Protein AF-A0A1X6PJR2-F1 (afdb_monomer_lite)

Structure (mmCIF, N/CA/C/O backbone):
data_AF-A0A1X6PJR2-F1
#
_entry.id   AF-A0A1X6PJR2-F1
#
loop_
_atom_site.group_PDB
_atom_site.id
_atom_site.type_symbol
_atom_site.label_atom_id
_atom_site.label_alt_id
_atom_site.label_comp_id
_atom_site.label_asym_id
_atom_site.label_entity_id
_atom_site.label_seq_id
_atom_site.pdbx_PDB_ins_code
_atom_site.Cartn_x
_atom_site.Cartn_y
_atom_site.Cartn_z
_atom_site.occupancy
_atom_site.B_iso_or_equiv
_atom_site.auth_seq_id
_atom_site.auth_comp_id
_atom_site.auth_asym_id
_atom_site.auth_atom_id
_atom_site.pdbx_PDB_model_num
ATOM 1 N N . MET A 1 1 ? 1.455 1.646 -9.085 1.00 93.12 1 MET A N 1
ATOM 2 C CA . MET A 1 1 ? 1.449 0.748 -7.911 1.00 93.12 1 MET A CA 1
ATOM 3 C C . MET A 1 1 ? 1.241 1.610 -6.684 1.00 93.12 1 MET A C 1
ATOM 5 O O . MET A 1 1 ? 1.848 2.674 -6.626 1.00 93.12 1 MET A O 1
ATOM 9 N N . PHE A 1 2 ? 0.366 1.206 -5.767 1.00 94.25 2 PHE A N 1
ATOM 10 C CA . PHE A 1 2 ? 0.092 1.955 -4.541 1.00 94.25 2 PHE A CA 1
ATOM 11 C C . PHE A 1 2 ? 0.668 1.202 -3.341 1.00 94.25 2 PHE A C 1
ATOM 13 O O . PHE A 1 2 ? 0.555 -0.022 -3.284 1.00 94.25 2 PHE A O 1
ATOM 20 N N . VAL A 1 3 ? 1.318 1.923 -2.427 1.00 93.50 3 VAL A N 1
ATOM 21 C CA . VAL A 1 3 ? 1.969 1.358 -1.240 1.00 93.50 3 VAL A CA 1
ATOM 22 C C . VAL A 1 3 ? 1.562 2.137 0.004 1.00 93.50 3 VAL A C 1
ATOM 24 O O . VAL A 1 3 ? 1.641 3.366 0.016 1.00 93.50 3 VAL A O 1
ATOM 27 N N . LYS A 1 4 ? 1.191 1.428 1.068 1.00 90.94 4 LYS A N 1
ATOM 28 C CA . LYS A 1 4 ? 0.808 1.980 2.373 1.00 90.94 4 LYS A CA 1
ATOM 29 C C . LYS A 1 4 ? 1.454 1.135 3.473 1.00 90.94 4 LYS A C 1
ATOM 31 O O . LYS A 1 4 ? 1.311 -0.073 3.432 1.00 90.94 4 LYS A O 1
ATOM 36 N N . GLU A 1 5 ? 2.208 1.738 4.400 1.00 87.12 5 GLU A N 1
ATOM 37 C CA . GLU A 1 5 ? 2.883 1.006 5.510 1.00 87.12 5 GLU A CA 1
ATOM 38 C C . GLU A 1 5 ? 3.802 -0.142 5.062 1.00 87.12 5 GLU A C 1
ATOM 40 O O . GLU A 1 5 ? 3.939 -1.158 5.734 1.00 87.12 5 GLU A O 1
ATOM 45 N N . ASP A 1 6 ? 4.415 0.003 3.886 1.00 91.06 6 ASP A N 1
ATOM 46 C CA . ASP A 1 6 ? 5.194 -1.049 3.218 1.00 91.06 6 ASP A CA 1
ATOM 47 C C . ASP A 1 6 ? 4.353 -2.230 2.699 1.00 91.06 6 ASP A C 1
ATOM 49 O O . ASP A 1 6 ? 4.885 -3.294 2.395 1.00 91.06 6 ASP A O 1
ATOM 53 N N . LEU A 1 7 ? 3.046 -2.042 2.538 1.00 92.19 7 LEU A N 1
ATOM 54 C CA . LEU A 1 7 ? 2.139 -2.989 1.902 1.00 92.19 7 LEU A CA 1
ATOM 55 C C . LEU A 1 7 ? 1.767 -2.493 0.508 1.00 92.19 7 LEU A C 1
ATOM 57 O O . LEU A 1 7 ? 1.259 -1.384 0.334 1.00 92.19 7 LEU A O 1
ATOM 61 N N . ILE A 1 8 ? 2.042 -3.308 -0.504 1.00 94.69 8 ILE A N 1
ATOM 62 C CA . ILE A 1 8 ? 1.646 -3.071 -1.888 1.00 94.69 8 ILE A CA 1
ATOM 63 C C . ILE A 1 8 ? 0.186 -3.473 -2.020 1.00 94.69 8 ILE A C 1
ATOM 65 O O . ILE A 1 8 ? -0.159 -4.649 -1.907 1.00 94.69 8 ILE A O 1
ATOM 69 N N . ILE A 1 9 ? -0.662 -2.494 -2.305 1.00 93.62 9 ILE A N 1
ATOM 70 C CA . ILE A 1 9 ? -2.098 -2.705 -2.407 1.00 93.62 9 ILE A CA 1
ATOM 71 C C . ILE A 1 9 ? -2.444 -3.239 -3.806 1.00 93.62 9 ILE A C 1
ATOM 73 O O . ILE A 1 9 ? -2.111 -2.585 -4.808 1.00 93.62 9 ILE A O 1
ATOM 77 N N . PRO A 1 10 ? -3.095 -4.413 -3.916 1.00 92.81 10 PRO A N 1
ATOM 78 C CA . PRO A 1 10 ? -3.503 -4.952 -5.206 1.00 92.81 10 PRO A CA 1
ATOM 79 C C . PRO A 1 10 ? -4.565 -4.075 -5.878 1.00 92.81 10 PRO A C 1
ATOM 81 O O . PRO A 1 10 ? -5.478 -3.571 -5.234 1.00 92.81 10 PRO A O 1
ATOM 84 N N . THR A 1 11 ? -4.485 -3.931 -7.202 1.00 90.94 11 THR A N 1
ATOM 85 C CA . THR A 1 11 ? -5.360 -3.022 -7.969 1.00 90.94 11 THR A CA 1
ATOM 86 C C . THR A 1 11 ? -6.810 -3.489 -8.097 1.00 90.94 11 THR A C 1
ATOM 88 O O . THR A 1 11 ? -7.637 -2.731 -8.588 1.00 90.94 11 THR A O 1
ATOM 91 N N . HIS A 1 12 ? -7.109 -4.739 -7.735 1.00 92.12 12 HIS A N 1
ATOM 92 C CA . HIS A 1 12 ? -8.464 -5.292 -7.779 1.00 92.12 12 HIS A CA 1
ATOM 93 C C . HIS A 1 12 ? -9.263 -5.011 -6.500 1.00 92.12 12 HIS A C 1
ATOM 95 O O . HIS A 1 12 ? -10.469 -5.231 -6.499 1.00 92.12 12 HIS A O 1
ATOM 101 N N . TYR A 1 13 ? -8.615 -4.523 -5.437 1.00 91.31 13 TYR A N 1
ATOM 102 C CA . TYR A 1 13 ? -9.307 -4.076 -4.234 1.00 91.31 13 TYR A CA 1
ATOM 103 C C . TYR A 1 13 ? -9.725 -2.617 -4.359 1.00 91.31 13 TYR A C 1
ATOM 105 O O . TYR A 1 13 ? -8.959 -1.761 -4.810 1.00 91.31 13 TYR A O 1
ATOM 113 N N . SER A 1 14 ? -10.946 -2.335 -3.923 1.00 90.69 14 SER A N 1
ATOM 114 C CA . SER A 1 14 ? -11.480 -0.983 -3.819 1.00 90.69 14 SER A CA 1
ATOM 115 C C . SER A 1 14 ? -11.240 -0.393 -2.426 1.00 90.69 14 SER A C 1
ATOM 117 O O . SER A 1 14 ? -11.002 -1.115 -1.464 1.00 90.69 14 SER A O 1
ATOM 119 N N . PHE A 1 15 ? -11.369 0.928 -2.269 1.00 86.31 15 PHE A N 1
ATOM 120 C CA . PHE A 1 15 ? -11.358 1.539 -0.931 1.00 86.31 15 PHE A CA 1
ATOM 121 C C . PHE A 1 15 ? -12.463 0.984 -0.023 1.00 86.31 15 PHE A C 1
ATOM 123 O O . PHE A 1 15 ? -12.234 0.778 1.165 1.00 86.31 15 PHE A O 1
ATOM 130 N N . HIS A 1 16 ? -13.628 0.663 -0.592 1.00 88.31 16 HIS A N 1
ATOM 131 C CA . HIS A 1 16 ? -14.744 0.059 0.131 1.00 88.31 16 HIS A CA 1
ATOM 132 C C . HIS A 1 16 ? -14.366 -1.287 0.770 1.00 88.31 16 HIS A C 1
ATOM 134 O O . HIS A 1 16 ? -14.736 -1.557 1.911 1.00 88.31 16 HIS A O 1
ATOM 140 N N . ASP A 1 17 ? -13.567 -2.102 0.076 1.00 89.38 17 ASP A N 1
ATOM 141 C CA . ASP A 1 17 ? -13.074 -3.379 0.596 1.00 89.38 17 ASP A CA 1
ATOM 142 C C . ASP A 1 17 ? -12.245 -3.227 1.872 1.00 89.38 17 ASP A C 1
ATOM 144 O O . ASP A 1 17 ? -12.331 -4.082 2.754 1.00 89.38 17 ASP A O 1
ATOM 148 N N . PHE A 1 18 ? -11.461 -2.152 1.970 1.00 87.31 18 PHE A N 1
ATOM 149 C CA . PHE A 1 18 ? -10.634 -1.858 3.140 1.00 87.31 18 PHE A CA 1
ATOM 150 C C . PHE A 1 18 ? -11.453 -1.292 4.300 1.00 87.31 18 PHE A C 1
ATOM 152 O O . PHE A 1 18 ? -11.172 -1.625 5.450 1.00 87.31 18 PHE A O 1
ATOM 159 N N . VAL A 1 19 ? -12.478 -0.485 4.001 1.00 85.56 19 VAL A N 1
ATOM 160 C CA . VAL A 1 19 ? -13.410 0.065 4.998 1.00 85.56 19 VAL A CA 1
ATOM 161 C C . VAL A 1 19 ? -14.184 -1.063 5.681 1.00 85.56 19 VAL A C 1
ATOM 163 O O . VAL A 1 19 ? -14.136 -1.191 6.901 1.00 85.56 19 VAL A O 1
ATOM 166 N N . VAL A 1 20 ? -14.861 -1.917 4.904 1.00 86.62 20 VAL A N 1
ATOM 167 C CA . VAL A 1 20 ? -15.730 -2.977 5.448 1.00 86.62 20 VAL A CA 1
ATOM 168 C C . VAL A 1 20 ? -14.936 -4.007 6.248 1.00 86.62 20 VAL A C 1
ATOM 170 O O . VAL A 1 20 ? -15.409 -4.487 7.274 1.00 86.62 20 VAL A O 1
ATOM 173 N N . ARG A 1 21 ? -13.719 -4.338 5.803 1.00 83.62 21 ARG A N 1
ATOM 174 C CA . ARG A 1 21 ? -12.857 -5.312 6.486 1.00 83.62 21 ARG A CA 1
ATOM 175 C C . ARG A 1 21 ? -12.106 -4.737 7.686 1.00 83.62 21 ARG A C 1
ATOM 177 O O . ARG A 1 21 ? -11.401 -5.498 8.338 1.00 83.62 21 ARG A O 1
ATOM 184 N N . GLN A 1 22 ? -12.205 -3.429 7.944 1.00 82.38 22 GLN A N 1
ATOM 185 C CA . GLN A 1 22 ? -11.356 -2.733 8.919 1.00 82.38 22 GLN A CA 1
ATOM 186 C C . GLN A 1 22 ? -9.884 -3.130 8.740 1.00 82.38 22 GLN A C 1
ATOM 188 O O . GLN A 1 22 ? -9.214 -3.561 9.680 1.00 82.38 22 GLN A O 1
ATOM 193 N N . ALA A 1 23 ? -9.415 -3.074 7.488 1.00 84.50 23 ALA A N 1
ATOM 194 C CA . ALA A 1 23 ? -8.130 -3.639 7.102 1.00 84.50 23 ALA A CA 1
ATOM 195 C C . ALA A 1 23 ? -7.014 -3.120 8.012 1.00 84.50 23 ALA A C 1
ATOM 197 O O . ALA A 1 23 ? -6.894 -1.914 8.231 1.00 84.50 23 ALA A O 1
ATOM 198 N N . ARG A 1 24 ? -6.189 -4.033 8.528 1.00 83.38 24 ARG A N 1
ATOM 199 C CA . ARG A 1 24 ? -5.054 -3.701 9.391 1.00 83.38 24 ARG A CA 1
ATOM 200 C C . ARG A 1 24 ? -3.752 -3.851 8.615 1.00 83.38 24 ARG A C 1
ATOM 202 O O . ARG A 1 24 ? -3.618 -4.746 7.782 1.00 83.38 24 ARG A O 1
ATOM 209 N N . GLY A 1 25 ? -2.837 -2.925 8.852 1.00 84.50 25 GLY A N 1
ATOM 210 C CA . GLY A 1 25 ? -1.458 -2.967 8.403 1.00 84.50 25 GLY A CA 1
ATOM 211 C C . GLY A 1 25 ? -0.519 -3.284 9.560 1.00 84.50 25 GLY A C 1
ATOM 212 O O . GLY A 1 25 ? -0.937 -3.741 10.623 1.00 84.50 25 GLY A O 1
ATOM 213 N N . LYS A 1 26 ? 0.773 -3.026 9.355 1.00 80.94 26 LYS A N 1
ATOM 214 C CA . LYS A 1 26 ? 1.833 -3.374 10.316 1.00 80.94 26 LYS A CA 1
ATOM 215 C C . LYS A 1 26 ? 1.775 -2.542 11.601 1.00 80.94 26 LYS A C 1
ATOM 217 O O . LYS A 1 26 ? 2.290 -2.965 12.630 1.00 80.94 26 LYS A O 1
ATOM 222 N N . SER A 1 27 ? 1.168 -1.363 11.556 1.00 75.62 27 SER A N 1
ATOM 223 C CA . SER A 1 27 ? 1.131 -0.409 12.671 1.00 75.62 27 SER A CA 1
ATOM 224 C C . SER A 1 27 ? -0.270 -0.172 13.237 1.00 75.62 27 SER A C 1
ATOM 226 O O . SER A 1 27 ? -0.429 0.687 14.096 1.00 75.62 27 SER A O 1
ATOM 228 N N . GLY A 1 28 ? -1.289 -0.916 12.792 1.00 77.38 28 GLY A N 1
ATOM 229 C CA . GLY A 1 28 ? -2.675 -0.713 13.224 1.00 77.38 28 GLY A CA 1
ATOM 230 C C . GLY A 1 28 ? -3.647 -0.663 12.045 1.00 77.38 28 GLY A C 1
ATOM 231 O O . GLY A 1 28 ? -3.439 -1.378 11.067 1.00 77.38 28 GLY A O 1
ATOM 232 N N . PRO A 1 29 ? -4.746 0.107 12.119 1.00 82.38 29 PRO A N 1
ATOM 233 C CA . PRO A 1 29 ? -5.654 0.288 10.988 1.00 82.38 29 PRO A CA 1
ATOM 234 C C . PRO A 1 29 ? -4.909 0.816 9.755 1.00 82.38 29 PRO A C 1
ATOM 236 O O . PRO A 1 29 ? -4.272 1.865 9.805 1.00 82.38 29 PRO A O 1
ATOM 239 N N . LEU A 1 30 ? -5.018 0.105 8.630 1.00 84.12 30 LEU A N 1
ATOM 240 C CA . LEU A 1 30 ? -4.361 0.464 7.370 1.00 84.12 30 LEU A CA 1
ATOM 241 C C . LEU A 1 30 ? -4.894 1.791 6.824 1.00 84.12 30 LEU A C 1
ATOM 243 O O . LEU A 1 30 ? -4.199 2.518 6.123 1.00 84.12 30 LEU A O 1
ATOM 247 N N . PHE A 1 31 ? -6.139 2.120 7.136 1.00 82.00 31 PHE A N 1
ATOM 248 C CA . PHE A 1 31 ? -6.727 3.415 6.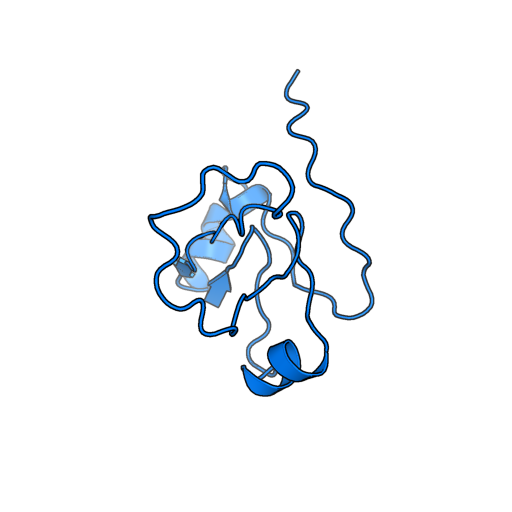855 1.00 82.00 31 PHE A CA 1
ATOM 249 C C . PHE A 1 31 ? -7.619 3.800 8.022 1.00 82.00 31 PHE A C 1
ATOM 251 O O . PHE A 1 31 ? -8.386 2.983 8.526 1.00 82.00 31 PHE A O 1
ATOM 258 N N . THR A 1 32 ? -7.547 5.063 8.410 1.00 76.19 32 THR A N 1
ATOM 259 C CA . THR A 1 32 ? -8.499 5.679 9.327 1.00 76.19 32 THR A CA 1
ATOM 260 C C . THR A 1 32 ? -9.462 6.514 8.501 1.00 76.19 32 THR A C 1
ATOM 262 O O . THR A 1 32 ? -9.059 7.511 7.900 1.00 76.19 32 THR A O 1
ATOM 265 N N . PHE A 1 33 ? -10.716 6.079 8.430 1.00 74.19 33 PHE A N 1
ATOM 266 C CA . PHE A 1 33 ? -11.776 6.799 7.718 1.00 74.19 33 PHE A CA 1
ATOM 267 C C . PHE A 1 33 ? -12.692 7.584 8.658 1.00 74.19 33 PHE A C 1
ATOM 269 O O . PHE A 1 33 ? -13.584 8.287 8.188 1.00 74.19 33 PHE A O 1
ATOM 276 N N . ASP A 1 34 ? -12.471 7.471 9.967 1.00 70.00 34 ASP A N 1
ATOM 277 C CA . ASP A 1 34 ? -13.257 8.182 10.961 1.00 70.00 34 ASP A CA 1
ATOM 278 C C . ASP A 1 34 ? -13.026 9.688 10.848 1.00 70.00 34 ASP A C 1
ATOM 280 O O . ASP A 1 34 ? -11.894 10.172 10.743 1.00 70.00 34 ASP A O 1
ATOM 284 N N . VAL A 1 35 ? -14.126 10.439 10.886 1.00 59.91 35 VAL A N 1
ATOM 285 C CA . VAL A 1 35 ? -14.080 11.890 11.038 1.00 59.91 35 VAL A CA 1
ATOM 286 C C . VAL A 1 35 ? -13.758 12.158 12.497 1.00 59.91 35 VAL A C 1
ATOM 288 O O . VAL A 1 35 ? -14.641 12.192 13.351 1.00 59.91 35 VAL A O 1
ATOM 291 N N . VAL A 1 36 ? -12.476 12.320 12.796 1.00 59.94 36 VAL A N 1
ATOM 292 C CA . VAL A 1 36 ? -12.078 12.897 14.075 1.00 59.94 36 VAL A CA 1
ATOM 293 C C . VAL A 1 36 ? -12.390 14.389 13.975 1.00 59.94 36 VAL A C 1
ATOM 295 O O . VAL A 1 36 ? -11.704 15.113 13.254 1.00 59.94 36 VAL A O 1
ATOM 298 N N . GLU A 1 37 ? -13.453 14.856 14.637 1.00 52.47 37 GLU A N 1
ATOM 299 C CA . GLU A 1 37 ? -13.640 16.292 14.870 1.00 52.47 37 GLU A CA 1
ATOM 300 C C . GLU A 1 37 ? -12.378 16.792 15.575 1.00 52.47 37 GLU A C 1
ATOM 302 O O . GLU A 1 37 ? -12.055 16.289 16.639 1.00 52.47 37 GLU A O 1
ATOM 307 N N . ASP A 1 38 ? -11.628 17.687 14.933 1.00 45.12 38 ASP A N 1
ATOM 308 C CA . ASP A 1 38 ? -10.290 18.191 15.288 1.00 45.12 38 ASP A CA 1
ATOM 309 C C . ASP A 1 38 ? -10.029 18.260 16.824 1.00 45.12 38 ASP A C 1
ATOM 311 O O . ASP A 1 38 ? -10.170 19.310 17.456 1.00 45.12 38 ASP A O 1
ATOM 315 N N . VAL A 1 39 ? -9.643 17.141 17.467 1.00 50.94 39 VAL A N 1
ATOM 316 C CA . VAL A 1 39 ? -9.351 17.073 18.914 1.00 50.94 39 VAL A CA 1
ATOM 317 C C . VAL A 1 39 ? -7.941 17.610 19.138 1.00 50.94 39 VAL A C 1
ATOM 319 O O . VAL A 1 39 ? -7.000 16.893 19.461 1.00 50.94 39 VAL A O 1
ATOM 322 N N . ARG A 1 40 ? -7.772 18.920 18.975 1.00 52.31 40 ARG A N 1
ATOM 323 C CA . ARG A 1 40 ? -6.547 19.630 19.376 1.00 52.31 40 ARG A CA 1
ATOM 324 C C . ARG A 1 40 ? -6.504 19.944 20.876 1.00 52.31 40 ARG A C 1
ATOM 326 O O . ARG A 1 40 ? -5.679 20.748 21.297 1.00 52.31 40 ARG A O 1
ATOM 333 N N . LEU A 1 41 ? -7.398 19.363 21.680 1.00 52.38 41 LEU A N 1
ATOM 334 C CA . LEU A 1 41 ? -7.697 19.860 23.029 1.00 52.38 41 LEU A CA 1
ATOM 335 C C . LEU A 1 41 ? -7.464 18.890 24.187 1.00 52.38 41 LEU A C 1
ATOM 337 O O . LEU A 1 41 ? -7.514 19.336 25.329 1.00 52.38 41 LEU A O 1
ATOM 341 N N . LEU A 1 42 ? -7.141 17.619 23.957 1.00 49.69 42 LEU A N 1
ATOM 342 C CA . LEU A 1 42 ? -6.819 16.705 25.052 1.00 49.69 42 LEU A CA 1
ATOM 343 C C . LEU A 1 42 ? -5.587 15.887 24.679 1.00 49.69 42 LEU A C 1
ATOM 345 O O . LEU A 1 42 ? -5.610 15.086 23.751 1.00 49.69 42 LEU A O 1
ATOM 349 N N . ASN A 1 43 ? -4.495 16.115 25.409 1.00 52.19 43 ASN A N 1
ATOM 350 C 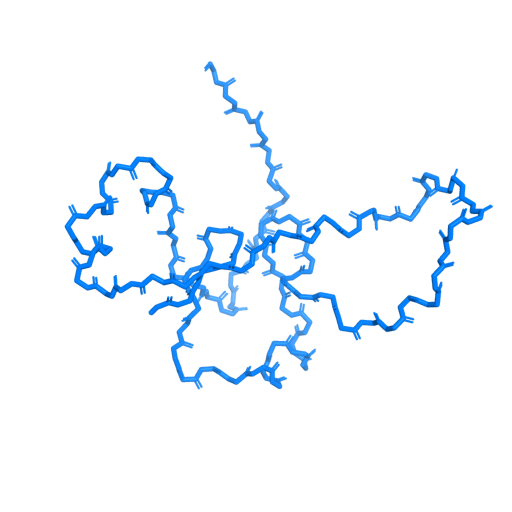CA . ASN A 1 43 ? -3.305 15.266 25.410 1.00 52.19 43 ASN A CA 1
ATOM 351 C C . ASN A 1 43 ? -3.658 13.955 26.144 1.00 52.19 43 ASN A C 1
ATOM 353 O O . ASN A 1 43 ? -3.162 13.677 27.233 1.00 52.19 43 ASN A O 1
ATOM 357 N N . ASP A 1 44 ? -4.611 13.202 25.599 1.00 53.66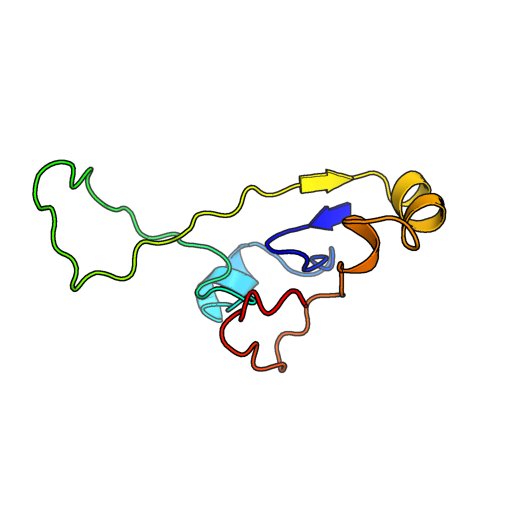 44 ASP A N 1
ATOM 358 C CA . ASP A 1 44 ? -5.065 11.942 26.166 1.00 53.66 44 ASP A CA 1
ATOM 359 C C . ASP A 1 44 ? -4.206 10.805 25.608 1.00 53.66 44 ASP A C 1
ATOM 361 O O . ASP A 1 44 ? -4.327 10.408 24.450 1.00 53.66 44 ASP A O 1
ATOM 365 N N . ALA A 1 45 ? -3.298 10.303 26.443 1.00 54.81 45 ALA A N 1
ATOM 366 C CA . ALA A 1 45 ? -2.394 9.209 26.101 1.00 54.81 45 ALA A CA 1
ATOM 367 C C . ALA A 1 45 ? -3.091 7.833 26.031 1.00 54.81 45 ALA A C 1
ATOM 369 O O . ALA A 1 45 ? -2.427 6.848 25.713 1.00 54.81 45 ALA A O 1
ATOM 370 N N . SER A 1 46 ? -4.393 7.744 26.341 1.00 58.50 46 SER A N 1
ATOM 371 C CA . SER A 1 46 ? -5.174 6.504 26.220 1.00 58.50 46 SER A CA 1
ATOM 372 C C . SER A 1 46 ? -5.694 6.240 24.803 1.00 58.50 46 SER A C 1
ATOM 374 O O . SER A 1 46 ? -6.070 5.110 24.490 1.00 58.50 46 SER A O 1
ATOM 376 N N . VAL A 1 47 ? -5.687 7.255 23.933 1.00 55.22 47 VAL A N 1
ATOM 377 C CA . VAL A 1 47 ? -6.105 7.127 22.535 1.00 55.22 47 VAL A CA 1
ATOM 378 C C . VAL A 1 47 ? -4.901 6.691 21.706 1.00 55.22 47 VAL A C 1
ATOM 380 O O . VAL A 1 47 ? -3.897 7.405 21.645 1.00 55.22 47 VAL A O 1
ATOM 383 N N . GLU A 1 48 ? -4.990 5.527 21.052 1.00 54.03 48 GLU A N 1
ATOM 384 C CA . GLU A 1 48 ? -3.993 5.120 20.058 1.00 54.03 48 GLU A CA 1
ATOM 385 C C . GLU A 1 48 ? -3.863 6.235 19.016 1.00 54.03 48 GLU A C 1
ATOM 387 O O . GLU A 1 48 ? -4.789 6.529 18.256 1.00 54.03 48 GLU A O 1
ATOM 392 N N . LYS A 1 49 ? -2.706 6.900 19.004 1.00 53.34 49 LYS A N 1
ATOM 393 C CA . LYS A 1 49 ? -2.394 7.919 18.011 1.00 53.34 49 LYS A CA 1
ATOM 394 C C . LYS A 1 49 ? -2.370 7.214 16.660 1.00 53.34 49 LYS A C 1
ATOM 396 O O . LYS A 1 49 ? -1.479 6.408 16.410 1.00 53.34 49 LYS A O 1
ATOM 401 N N . ALA A 1 50 ? -3.363 7.487 15.819 1.00 56.34 50 ALA A N 1
ATOM 402 C CA . ALA A 1 50 ? -3.429 6.939 14.474 1.00 56.34 50 ALA A CA 1
ATOM 403 C C . ALA A 1 50 ? -2.234 7.466 13.671 1.00 56.34 50 ALA A C 1
ATOM 405 O O . ALA A 1 50 ? -2.272 8.580 13.144 1.00 56.34 50 ALA A O 1
ATOM 406 N N . ASP A 1 51 ? -1.141 6.704 13.638 1.00 56.47 51 ASP A N 1
ATOM 407 C CA . ASP A 1 51 ? 0.046 7.071 12.879 1.00 56.47 51 ASP A CA 1
ATOM 408 C C . ASP A 1 51 ? -0.300 6.947 11.392 1.00 56.47 51 ASP A C 1
ATOM 410 O O . ASP A 1 51 ? -0.299 5.872 10.785 1.00 56.47 51 ASP A O 1
ATOM 414 N N . ALA A 1 52 ? -0.743 8.059 10.810 1.00 65.06 52 ALA A N 1
ATOM 415 C CA . ALA A 1 52 ? -1.221 8.103 9.443 1.00 65.06 52 ALA A CA 1
ATOM 416 C C . ALA A 1 52 ? -0.025 8.009 8.488 1.00 65.06 52 ALA A C 1
ATOM 418 O O . ALA A 1 52 ? 0.473 9.009 7.970 1.00 65.06 52 ALA A O 1
ATOM 419 N N . HIS A 1 53 ? 0.450 6.790 8.223 1.00 76.69 53 HIS A N 1
ATOM 420 C CA . HIS A 1 53 ? 1.519 6.591 7.249 1.00 76.69 53 HIS A CA 1
ATOM 421 C C . HIS A 1 53 ? 1.074 7.071 5.864 1.00 76.69 53 HIS A C 1
ATOM 423 O O . HIS A 1 53 ? 0.043 6.629 5.348 1.00 76.69 53 HIS A O 1
ATOM 429 N N . ALA A 1 54 ? 1.868 7.939 5.241 1.00 83.25 54 ALA A N 1
ATOM 430 C CA . ALA A 1 54 ? 1.558 8.462 3.918 1.00 83.25 54 ALA A CA 1
ATOM 431 C C . ALA A 1 54 ? 1.477 7.341 2.867 1.00 83.25 54 ALA A C 1
ATOM 433 O O . ALA A 1 54 ? 2.336 6.452 2.803 1.00 83.25 54 ALA A O 1
ATOM 434 N N . GLY A 1 55 ? 0.456 7.417 2.012 1.00 89.62 55 GLY A N 1
ATOM 435 C CA . GLY A 1 55 ? 0.362 6.587 0.817 1.00 89.62 55 GLY A CA 1
ATOM 436 C C . GLY A 1 55 ? 1.414 6.998 -0.213 1.00 89.62 55 GLY A C 1
ATOM 437 O O . GLY A 1 55 ? 1.655 8.184 -0.434 1.00 89.62 55 GLY A O 1
ATOM 438 N N . LYS A 1 56 ? 2.044 6.017 -0.857 1.00 93.00 56 LYS A N 1
ATOM 439 C CA . LYS A 1 56 ? 3.063 6.218 -1.893 1.00 93.00 56 LYS A CA 1
ATOM 440 C C . LYS A 1 56 ? 2.537 5.680 -3.219 1.00 93.00 56 LYS A C 1
ATOM 442 O O . LYS A 1 56 ? 2.001 4.573 -3.279 1.00 93.00 56 LYS A O 1
ATOM 447 N N . VAL A 1 57 ? 2.729 6.440 -4.294 1.00 94.44 57 VAL A N 1
ATOM 448 C CA . VAL A 1 57 ? 2.418 6.010 -5.664 1.00 94.44 57 VAL A CA 1
ATOM 449 C C . VAL A 1 57 ? 3.721 5.860 -6.428 1.00 94.44 57 VAL A C 1
ATOM 451 O O . VAL A 1 57 ? 4.542 6.770 -6.458 1.00 94.44 57 VAL A O 1
ATOM 454 N N . VAL A 1 58 ? 3.915 4.689 -7.026 1.00 94.31 58 VAL A N 1
ATOM 455 C CA . VAL A 1 58 ? 5.171 4.320 -7.679 1.00 94.31 58 VAL A CA 1
ATOM 456 C C . VAL A 1 58 ? 4.892 3.601 -8.993 1.00 94.31 58 VAL A C 1
ATOM 458 O O . VAL A 1 58 ? 3.951 2.804 -9.100 1.00 94.31 58 VAL A O 1
ATOM 461 N N . GLU A 1 59 ? 5.717 3.847 -10.007 1.00 96.38 59 GLU A N 1
ATOM 462 C CA . GLU A 1 59 ? 5.665 3.086 -11.252 1.00 96.38 59 GLU A CA 1
ATOM 463 C C . GLU A 1 59 ? 6.068 1.621 -11.039 1.00 96.38 59 GLU A C 1
ATOM 465 O O . GLU A 1 59 ? 7.058 1.319 -10.371 1.00 96.38 59 GLU A O 1
ATOM 470 N N . ARG A 1 60 ? 5.350 0.690 -11.684 1.00 94.12 60 ARG A N 1
ATOM 471 C CA . ARG A 1 60 ? 5.686 -0.744 -11.615 1.00 94.12 60 ARG A CA 1
ATOM 472 C C . ARG A 1 60 ? 7.108 -1.017 -12.122 1.00 94.12 60 ARG A C 1
ATOM 474 O O . ARG A 1 60 ? 7.854 -1.737 -11.468 1.00 94.12 60 ARG A O 1
ATOM 481 N N . ARG A 1 61 ? 7.503 -0.372 -13.228 1.00 96.88 61 ARG A N 1
ATOM 482 C CA . ARG A 1 61 ? 8.845 -0.505 -13.821 1.00 96.88 61 ARG A CA 1
ATOM 483 C C . ARG A 1 61 ? 9.955 -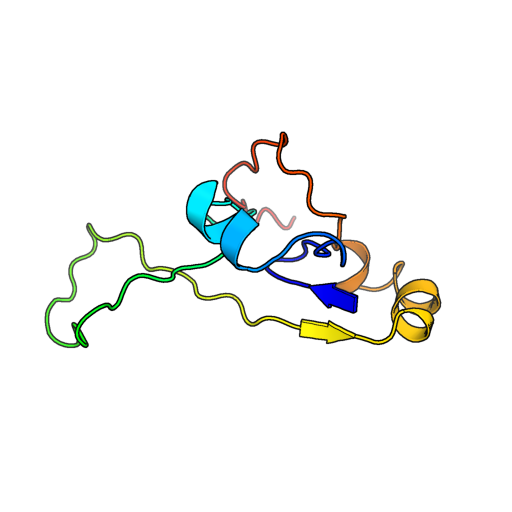0.047 -12.877 1.00 96.88 61 ARG A C 1
ATOM 485 O O . ARG A 1 61 ? 11.009 -0.675 -12.825 1.00 96.88 61 ARG A O 1
ATOM 492 N N . TRP A 1 62 ? 9.727 1.036 -12.134 1.00 96.06 62 TRP A N 1
ATOM 493 C CA . TRP A 1 62 ? 10.680 1.493 -11.126 1.00 96.06 62 TRP A CA 1
ATOM 494 C C . TRP A 1 62 ? 10.797 0.471 -9.994 1.00 96.06 62 TRP A C 1
ATOM 496 O O . TRP A 1 62 ? 11.910 0.107 -9.620 1.00 96.06 62 TRP A O 1
ATOM 506 N N . TYR A 1 63 ? 9.671 -0.042 -9.491 1.00 96.06 63 TYR A N 1
ATOM 507 C CA . TYR A 1 63 ? 9.679 -0.997 -8.383 1.00 96.06 63 TYR A CA 1
ATOM 508 C C . TYR A 1 63 ? 10.412 -2.291 -8.742 1.00 96.06 63 TYR A C 1
ATOM 510 O O . TYR A 1 63 ? 11.288 -2.713 -7.998 1.00 96.06 63 TYR A O 1
ATOM 518 N N . GLU A 1 64 ? 10.136 -2.881 -9.904 1.00 95.88 64 GLU A N 1
ATOM 519 C CA . GLU A 1 64 ? 10.798 -4.117 -10.346 1.00 95.88 64 GLU A CA 1
ATOM 520 C C . GLU A 1 64 ? 12.328 -3.987 -10.378 1.00 95.88 64 GLU A C 1
ATOM 522 O O . GLU A 1 64 ? 13.031 -4.919 -9.991 1.00 95.88 64 GLU A O 1
ATOM 527 N N . ARG A 1 65 ? 12.845 -2.812 -10.763 1.00 97.19 65 ARG A N 1
ATOM 528 C CA . ARG A 1 65 ? 14.287 -2.527 -10.782 1.00 97.19 65 ARG A CA 1
ATOM 529 C C . ARG A 1 65 ? 14.863 -2.240 -9.398 1.00 97.19 65 ARG A C 1
ATOM 531 O O . ARG A 1 65 ? 16.004 -2.601 -9.148 1.00 97.19 65 ARG A O 1
ATOM 538 N N . ASN A 1 66 ? 14.101 -1.606 -8.506 1.00 96.81 66 ASN A N 1
ATOM 539 C CA . ASN A 1 66 ? 14.605 -1.067 -7.235 1.00 96.81 66 ASN A CA 1
ATOM 540 C C . ASN A 1 66 ? 14.149 -1.854 -5.994 1.00 96.81 66 ASN A C 1
ATOM 542 O O . ASN A 1 66 ? 14.555 -1.518 -4.888 1.00 96.81 66 ASN A O 1
ATOM 546 N N . ARG A 1 67 ? 13.360 -2.929 -6.142 1.00 94.75 67 ARG A N 1
ATOM 547 C CA . ARG A 1 67 ? 12.829 -3.743 -5.025 1.00 94.75 67 ARG A CA 1
ATOM 548 C C . ARG A 1 67 ? 13.885 -4.414 -4.144 1.00 94.75 67 ARG A C 1
ATOM 550 O O . ARG A 1 67 ? 13.529 -5.037 -3.160 1.00 94.75 67 ARG A O 1
ATOM 557 N N . HIS A 1 68 ? 15.160 -4.349 -4.507 1.00 95.50 68 HIS A N 1
ATOM 558 C CA . HIS A 1 68 ? 16.268 -4.862 -3.700 1.00 95.50 68 HIS A CA 1
ATOM 559 C C . HIS A 1 68 ? 16.895 -3.778 -2.802 1.00 95.50 68 HIS A C 1
ATOM 561 O O . HIS A 1 68 ? 17.701 -4.094 -1.933 1.00 95.50 68 HIS A O 1
ATOM 567 N N . ILE A 1 69 ? 16.517 -2.509 -2.988 1.00 95.56 69 ILE A N 1
ATOM 568 C CA . ILE A 1 69 ? 17.059 -1.346 -2.279 1.00 95.56 69 ILE A CA 1
ATOM 569 C C . ILE A 1 69 ? 16.054 -0.886 -1.218 1.00 95.56 69 ILE A C 1
ATOM 571 O O . ILE A 1 69 ? 14.841 -0.889 -1.439 1.00 95.56 69 ILE A O 1
ATOM 575 N N . PHE A 1 70 ? 16.551 -0.468 -0.056 1.00 92.69 70 PHE A N 1
ATOM 576 C CA . PHE A 1 70 ? 15.722 0.117 0.997 1.00 92.69 70 PHE A CA 1
ATOM 577 C C . PHE A 1 70 ? 15.117 1.470 0.548 1.00 92.69 70 PHE A C 1
ATOM 579 O O . PHE A 1 70 ? 15.836 2.274 -0.045 1.00 92.69 70 PHE A O 1
ATOM 586 N N . PRO A 1 71 ? 13.828 1.771 0.826 1.00 91.88 71 PRO A N 1
ATOM 587 C CA . PRO A 1 71 ? 12.862 0.979 1.599 1.00 91.88 71 PRO A CA 1
ATOM 588 C C . PRO A 1 71 ? 12.041 -0.026 0.774 1.00 91.88 71 PRO A C 1
ATOM 590 O O . PRO A 1 71 ? 11.310 -0.820 1.357 1.00 91.88 71 PRO A O 1
ATOM 593 N N . ALA A 1 72 ? 12.149 -0.022 -0.561 1.00 93.75 72 ALA A N 1
ATOM 594 C CA . ALA A 1 72 ? 11.338 -0.869 -1.444 1.00 93.75 72 ALA A CA 1
ATOM 595 C C . ALA A 1 72 ? 11.520 -2.374 -1.188 1.00 93.75 72 ALA A C 1
ATOM 597 O O . ALA A 1 72 ? 10.599 -3.155 -1.425 1.00 93.75 72 ALA A O 1
ATOM 598 N N . SER A 1 73 ? 12.675 -2.773 -0.655 1.00 93.81 73 SER A N 1
ATOM 599 C CA . SER A 1 73 ? 12.959 -4.145 -0.225 1.00 93.81 73 SER A CA 1
ATOM 600 C C . SER A 1 73 ? 12.105 -4.652 0.933 1.00 93.81 73 SER A C 1
ATOM 602 O O . SER A 1 73 ? 11.984 -5.862 1.093 1.00 93.81 73 SER A O 1
ATOM 604 N N . ARG A 1 74 ? 11.476 -3.765 1.714 1.00 91.88 74 ARG A N 1
ATOM 605 C CA . ARG A 1 74 ? 10.528 -4.147 2.774 1.00 91.88 74 ARG A CA 1
ATOM 606 C C . ARG A 1 74 ? 9.087 -4.257 2.296 1.00 91.88 74 ARG A C 1
ATOM 608 O O . ARG A 1 74 ? 8.226 -4.669 3.074 1.00 91.88 74 ARG A O 1
ATOM 615 N N . TRP A 1 75 ? 8.815 -3.852 1.057 1.00 93.69 75 TRP A N 1
ATOM 616 C CA . TRP A 1 75 ? 7.455 -3.819 0.552 1.00 93.69 75 TRP A CA 1
ATOM 617 C C . TRP A 1 75 ? 6.970 -5.223 0.219 1.00 93.69 75 TRP A C 1
ATOM 619 O O . TRP A 1 75 ? 7.577 -5.915 -0.600 1.00 93.69 75 TRP A O 1
ATOM 629 N N . GLU A 1 76 ? 5.853 -5.616 0.818 1.00 92.50 76 GLU A N 1
ATOM 630 C CA . GLU A 1 76 ? 5.203 -6.906 0.596 1.00 92.50 76 GLU A CA 1
ATOM 631 C C . GLU A 1 76 ? 3.783 -6.703 0.051 1.00 92.50 76 GLU A C 1
ATOM 633 O O . GLU A 1 76 ? 3.166 -5.681 0.339 1.00 92.50 76 GLU A O 1
ATOM 638 N N . PRO A 1 77 ? 3.247 -7.611 -0.778 1.00 92.81 77 PRO A N 1
ATOM 639 C CA . PRO A 1 77 ? 1.848 -7.539 -1.185 1.00 92.81 77 PRO A CA 1
ATOM 640 C C . PRO A 1 77 ? 0.929 -7.626 0.037 1.00 92.81 77 PRO A C 1
ATOM 642 O O . PRO A 1 77 ? 1.160 -8.430 0.937 1.00 92.81 77 PRO A O 1
ATOM 645 N N . TRP A 1 78 ? -0.112 -6.794 0.054 1.00 92.31 78 TRP A N 1
ATOM 646 C CA . TRP A 1 78 ? -1.149 -6.885 1.072 1.00 92.31 78 TRP A CA 1
ATOM 647 C C . TRP A 1 78 ? -1.980 -8.153 0.867 1.00 92.31 78 TRP A C 1
ATOM 649 O O . TRP A 1 78 ? -2.533 -8.380 -0.212 1.00 92.31 78 TRP A O 1
ATOM 659 N N . ASP A 1 79 ? -2.064 -8.938 1.928 1.00 90.06 79 ASP A N 1
ATOM 660 C CA . ASP A 1 79 ? -2.909 -10.114 2.083 1.00 90.06 79 ASP A CA 1
ATOM 661 C C . ASP A 1 79 ? -4.026 -9.813 3.111 1.00 90.06 79 ASP A C 1
ATOM 663 O O . ASP A 1 79 ? -3.695 -9.352 4.212 1.00 90.06 79 ASP A O 1
ATOM 667 N N . PRO A 1 80 ? -5.317 -10.019 2.769 1.00 87.31 80 PRO A N 1
ATOM 668 C CA . PRO A 1 80 ? -6.447 -9.820 3.680 1.00 87.31 80 PRO A CA 1
ATOM 669 C C . PRO A 1 80 ? -6.496 -10.806 4.853 1.00 87.31 80 PRO A C 1
ATOM 671 O O . PRO A 1 80 ? -7.047 -10.455 5.895 1.00 87.31 80 PRO A O 1
ATOM 674 N N . ASP A 1 81 ? -5.952 -12.013 4.695 1.00 87.38 81 ASP A N 1
ATOM 675 C CA . ASP A 1 81 ? -6.050 -13.084 5.695 1.00 87.38 81 ASP A CA 1
ATOM 676 C C . ASP A 1 81 ? -4.853 -13.075 6.660 1.00 87.38 81 ASP A C 1
ATOM 678 O O . ASP A 1 81 ? -4.840 -13.766 7.682 1.00 87.38 81 ASP A O 1
ATOM 682 N N . LYS A 1 82 ? -3.835 -12.262 6.358 1.00 86.25 82 LYS A N 1
ATOM 683 C CA . LYS A 1 82 ? -2.644 -12.108 7.190 1.00 86.25 82 LYS A CA 1
ATOM 684 C C . LYS A 1 82 ? -2.934 -11.201 8.383 1.00 86.25 82 LYS A C 1
ATOM 686 O O . LYS A 1 82 ? -3.292 -10.034 8.238 1.00 86.25 82 LYS A O 1
ATOM 691 N N . VAL A 1 83 ? -2.676 -11.720 9.581 1.00 78.94 83 VAL A N 1
ATOM 692 C CA . VAL A 1 83 ? -2.611 -10.906 10.797 1.00 78.94 83 VAL A CA 1
ATOM 693 C C . VAL A 1 83 ? -1.247 -10.223 10.833 1.00 78.94 83 VAL A C 1
ATOM 695 O O . VAL A 1 83 ? -0.214 -10.874 10.981 1.00 78.94 83 VAL A O 1
ATOM 698 N N . TYR A 1 84 ? -1.236 -8.907 10.650 1.00 75.88 84 TYR A N 1
ATOM 699 C CA . TYR A 1 84 ? -0.027 -8.102 10.782 1.00 75.88 84 TYR A CA 1
ATOM 700 C C . TYR A 1 84 ? 0.200 -7.806 12.269 1.00 75.88 84 TYR A C 1
ATOM 702 O O . TYR A 1 84 ? -0.600 -7.116 12.901 1.00 75.88 84 TYR A O 1
ATOM 710 N N . GLU A 1 85 ? 1.257 -8.378 12.846 1.00 62.88 85 GLU A N 1
ATOM 711 C CA . GLU A 1 85 ? 1.671 -8.082 14.221 1.00 62.88 85 GLU A CA 1
ATOM 712 C C . GLU A 1 85 ? 2.206 -6.647 14.340 1.00 62.88 85 GLU A C 1
ATOM 714 O O . GLU A 1 85 ? 2.685 -6.070 13.360 1.00 62.88 85 GLU A O 1
ATOM 719 N N . GLN A 1 86 ? 2.131 -6.080 15.550 1.00 59.16 86 GLN A N 1
ATOM 720 C CA . GLN A 1 86 ? 2.613 -4.729 15.841 1.00 59.16 86 GLN A CA 1
ATOM 721 C C . GLN A 1 86 ? 4.082 -4.573 15.431 1.00 59.16 86 GLN A C 1
ATOM 723 O O . GLN A 1 86 ? 4.968 -5.289 15.900 1.00 59.16 86 GLN A O 1
ATOM 728 N N . TYR A 1 87 ? 4.327 -3.6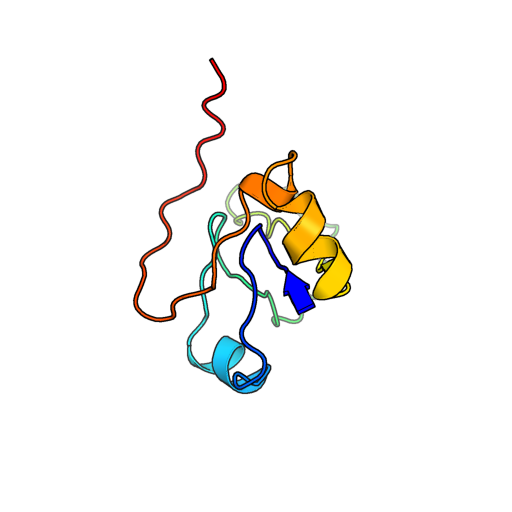01 14.554 1.00 53.53 87 TYR A N 1
ATOM 729 C CA . TYR A 1 87 ? 5.644 -3.228 14.064 1.00 53.53 87 TYR A CA 1
ATOM 730 C C . TYR A 1 87 ? 6.607 -2.942 15.225 1.00 53.53 87 TYR A C 1
ATOM 732 O O . TYR A 1 87 ? 6.529 -1.905 15.882 1.00 53.53 87 TYR A O 1
ATOM 740 N N . THR A 1 88 ? 7.553 -3.851 15.461 1.00 53.44 88 THR A N 1
ATOM 741 C CA . THR A 1 88 ? 8.684 -3.604 16.354 1.00 53.44 88 THR A CA 1
ATOM 742 C C . THR A 1 88 ? 9.845 -3.050 15.537 1.00 53.44 88 THR A C 1
ATOM 744 O O . THR A 1 88 ? 10.383 -3.700 14.640 1.00 53.44 88 THR A O 1
ATOM 747 N N . ILE A 1 89 ? 10.259 -1.818 15.842 1.00 52.09 89 ILE A N 1
ATOM 748 C CA . ILE A 1 89 ? 11.506 -1.243 15.323 1.00 52.09 89 ILE A CA 1
ATOM 749 C C . ILE A 1 89 ? 12.661 -1.886 16.099 1.00 52.09 89 ILE A C 1
ATOM 751 O O . ILE A 1 89 ? 13.302 -1.252 16.929 1.00 52.09 89 ILE A O 1
ATOM 755 N N . HIS A 1 90 ? 12.919 -3.171 15.881 1.00 42.53 90 HIS A N 1
ATOM 756 C CA . HIS A 1 90 ? 14.166 -3.786 16.322 1.00 42.53 90 HIS A CA 1
ATOM 757 C C . HIS A 1 90 ? 15.165 -3.695 15.171 1.00 42.53 90 HIS A C 1
ATOM 759 O O . HIS A 1 90 ? 15.272 -4.581 14.326 1.00 42.53 90 HIS A O 1
ATOM 765 N N . GLY A 1 91 ? 15.851 -2.554 15.104 1.00 42.91 91 GLY A N 1
ATOM 766 C CA . GLY A 1 91 ? 17.145 -2.466 14.440 1.00 42.91 91 GLY A CA 1
ATOM 767 C C . GLY A 1 91 ? 18.221 -2.905 15.430 1.00 42.91 91 GLY A C 1
ATOM 768 O O . GLY A 1 91 ? 18.266 -2.369 16.536 1.00 42.91 91 GLY A O 1
ATOM 769 N N . ALA A 1 92 ? 19.021 -3.899 15.045 1.00 33.22 92 ALA A N 1
ATOM 770 C CA . ALA A 1 92 ? 20.341 -4.126 15.628 1.00 33.22 92 ALA A CA 1
ATOM 771 C C . ALA A 1 92 ? 21.316 -3.040 15.154 1.00 33.22 92 ALA A C 1
ATOM 773 O O . A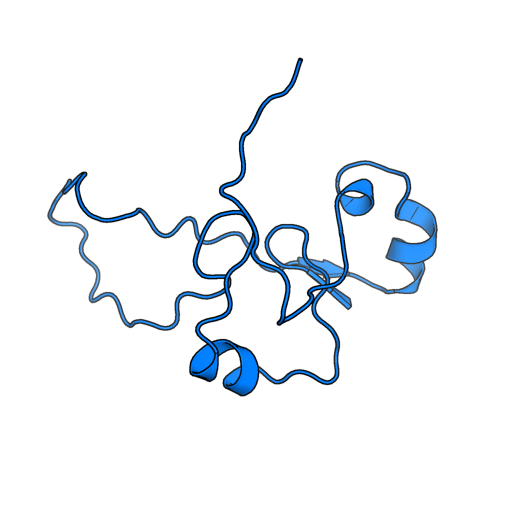LA A 1 92 ? 21.115 -2.539 14.020 1.00 33.22 92 ALA A O 1
#

Organism: Porphyra umbilicalis (NCBI:txid2786)

Foldseek 3Di:
DKAFLLADEDPVDDPVNLVVLQAADQAGRSDDPDPPPPPPDDPDPVDDDPPRTDMDDDDPVVLVVCCVDPPNVSRDHDDSVDDRYHDDPDDD

Radius of gyration: 15.12 Å; chains: 1; bounding box: 36×33×40 Å

Sequence (92 aa):
MFVKEDLIIPTHYSFHDFVVRQARGKSGPLFTFDVVEDVRLLNDASVEKADAHAGKVVERRWYERNRHIFPASRWEPWDPDKVYEQYTIHGA

InterPro domains:
  IPR007005 XAP5 protein [PTHR12722] (1-90)
  IPR048337 FAM50A/XAP5, C-terminal domain [PF04921] (1-88)

Secondary structure (DSSP, 8-state):
-EEETTEEE-TT--HHHHHHTT-EETTEES----------S---TTS-----PPPEE--HHHHHHHTTSTTGGG-EE--SS-----------

pLDDT: mean 78.73, std 17.33, range [33.22, 97.19]